Protein AF-A0A8J3BJ79-F1 (afdb_monomer_lite)

pLDDT: mean 79.89, std 18.83, range [49.88, 97.81]

Radius of gyration: 24.65 Å; chains: 1; bounding box: 61×39×56 Å

Secondary structure (DSSP, 8-state):
--HHHHHHHHHHHHHHT---HHHHHHHHHHHHHH-----PEEEEEEEEEESS-HHHHHHHHHHHHHTT---EEEEEEEEEEEEEETTEEEEEEEEEEEEEE----

Structure (mmCIF, N/CA/C/O backbone):
data_AF-A0A8J3BJ79-F1
#
_entry.id   AF-A0A8J3BJ79-F1
#
loop_
_atom_site.group_PDB
_atom_site.id
_atom_site.type_symbol
_atom_site.label_atom_id
_atom_site.label_alt_id
_atom_site.label_comp_id
_atom_site.label_asym_id
_atom_site.label_entity_id
_atom_site.label_seq_id
_atom_site.pdbx_PDB_ins_code
_atom_site.Cartn_x
_atom_site.Cartn_y
_atom_site.Cartn_z
_atom_site.occupancy
_atom_site.B_iso_or_equiv
_atom_site.auth_seq_id
_atom_site.auth_comp_id
_atom_site.auth_asym_id
_atom_site.auth_atom_id
_atom_site.pdbx_PDB_model_num
ATOM 1 N N . MET A 1 1 ? 20.290 27.348 -21.904 1.00 49.88 1 MET A N 1
ATOM 2 C CA . MET A 1 1 ? 21.133 26.685 -22.923 1.00 49.88 1 MET A CA 1
ATOM 3 C C . MET A 1 1 ? 22.240 26.004 -22.148 1.00 49.88 1 MET A C 1
ATOM 5 O O . MET A 1 1 ? 23.224 26.638 -21.794 1.00 49.88 1 MET A O 1
ATOM 9 N N . ASP A 1 2 ? 21.940 24.789 -21.698 1.00 57.22 2 ASP A N 1
ATOM 10 C CA . ASP A 1 2 ? 22.646 24.127 -20.605 1.00 57.22 2 ASP A CA 1
ATOM 11 C C . ASP A 1 2 ? 24.099 23.817 -20.949 1.00 57.22 2 ASP A C 1
ATOM 13 O O . ASP A 1 2 ? 24.421 23.477 -22.086 1.00 57.22 2 ASP A O 1
ATOM 17 N N . VAL A 1 3 ? 24.966 23.874 -19.936 1.00 59.47 3 VAL A N 1
ATOM 18 C CA . VAL A 1 3 ? 26.382 23.458 -19.991 1.00 59.47 3 VAL A CA 1
ATOM 19 C C . VAL A 1 3 ? 26.533 22.071 -20.641 1.00 59.47 3 VAL A C 1
ATOM 21 O O . VAL A 1 3 ? 27.514 21.806 -21.333 1.00 59.47 3 VAL A O 1
ATOM 24 N N . LEU A 1 4 ? 25.506 21.226 -20.506 1.00 53.31 4 LEU A N 1
ATOM 25 C CA . LEU A 1 4 ? 25.376 19.931 -21.166 1.00 53.31 4 LEU A CA 1
ATOM 26 C C . LEU A 1 4 ? 25.371 20.034 -22.702 1.00 53.31 4 LEU A C 1
ATOM 28 O O . LEU A 1 4 ? 26.092 19.291 -23.354 1.00 53.31 4 LEU A O 1
ATOM 32 N N . ASN A 1 5 ? 24.639 20.984 -23.290 1.00 54.62 5 ASN A N 1
ATOM 33 C CA . ASN A 1 5 ? 24.591 21.182 -24.744 1.00 54.62 5 ASN A CA 1
ATOM 34 C C . ASN A 1 5 ? 25.911 21.731 -25.302 1.00 54.62 5 ASN A C 1
ATOM 36 O O . ASN A 1 5 ? 26.284 21.400 -26.425 1.00 54.62 5 ASN A O 1
ATOM 40 N N . TYR A 1 6 ? 26.645 22.528 -24.518 1.00 62.72 6 TYR A N 1
ATOM 41 C CA . TYR A 1 6 ? 27.959 23.045 -24.914 1.00 62.72 6 TYR A CA 1
ATOM 42 C C . TYR A 1 6 ? 29.037 21.948 -24.876 1.00 62.72 6 TYR A C 1
ATOM 44 O O . TYR A 1 6 ? 29.834 21.824 -25.805 1.00 62.72 6 TYR A O 1
ATOM 52 N N . LEU A 1 7 ? 29.011 21.094 -23.846 1.00 57.47 7 LEU A N 1
ATOM 53 C CA . LEU A 1 7 ? 29.858 19.899 -23.754 1.00 57.47 7 LEU A CA 1
ATOM 54 C C . LEU A 1 7 ? 29.536 18.883 -24.855 1.00 57.47 7 LEU A C 1
ATOM 56 O O . LEU A 1 7 ? 30.456 18.358 -25.477 1.00 57.47 7 LEU A O 1
ATOM 60 N N . LEU A 1 8 ? 28.252 18.648 -25.143 1.00 55.59 8 LEU A N 1
ATOM 61 C CA . LEU A 1 8 ? 27.810 17.783 -26.241 1.00 55.59 8 LEU A CA 1
ATOM 62 C C . LEU A 1 8 ? 28.253 18.324 -27.609 1.00 55.59 8 LEU A C 1
ATOM 64 O O . LEU A 1 8 ? 28.685 17.545 -28.456 1.00 55.59 8 LEU A O 1
ATOM 68 N N . GLY A 1 9 ? 28.216 19.645 -27.813 1.00 59.59 9 GLY A N 1
ATOM 69 C CA . GLY A 1 9 ? 28.708 20.289 -29.034 1.00 59.59 9 GLY A CA 1
ATOM 70 C C . GLY A 1 9 ? 30.225 20.176 -29.218 1.00 59.59 9 GLY A C 1
ATOM 71 O O . GLY A 1 9 ? 30.686 19.884 -30.319 1.00 59.59 9 GLY A O 1
ATOM 72 N N . TYR A 1 10 ? 31.001 20.344 -28.141 1.00 62.03 10 TYR A N 1
ATOM 73 C CA . TYR A 1 10 ? 32.465 20.217 -28.167 1.00 62.03 10 TYR A CA 1
ATOM 74 C C . TYR A 1 10 ? 32.927 18.756 -28.317 1.00 62.03 10 TYR A C 1
ATOM 76 O O . TYR A 1 10 ? 33.891 18.467 -29.019 1.00 62.03 10 TYR A O 1
ATOM 84 N N . LEU A 1 11 ? 32.207 17.804 -27.716 1.00 57.09 11 LEU A N 1
ATOM 85 C CA . LEU A 1 11 ? 32.415 16.373 -27.958 1.00 57.09 11 LEU A CA 1
ATOM 86 C C . LEU A 1 11 ? 32.063 15.997 -29.403 1.00 57.09 11 LEU A C 1
ATOM 88 O O . LEU A 1 11 ? 32.799 15.236 -30.024 1.00 57.09 11 LEU A O 1
ATOM 92 N N . GLY A 1 12 ? 30.988 16.565 -29.959 1.00 56.03 12 GLY A N 1
ATOM 93 C CA . GLY A 1 12 ? 30.564 16.336 -31.341 1.00 56.03 12 GLY A CA 1
ATOM 94 C C . GLY A 1 12 ? 31.592 16.786 -32.384 1.00 56.03 12 GLY A C 1
ATOM 95 O O . GLY A 1 12 ? 31.819 16.077 -33.363 1.00 56.03 12 GLY A O 1
ATOM 96 N N . SER A 1 13 ? 32.267 17.917 -32.160 1.00 56.53 13 SER A N 1
ATOM 97 C CA . SER A 1 13 ? 33.326 18.407 -33.052 1.00 56.53 13 SER A CA 1
ATOM 98 C C . SER A 1 13 ? 34.633 17.613 -32.935 1.00 56.53 13 SER A C 1
ATOM 100 O O . SER A 1 13 ? 35.304 17.413 -33.945 1.00 56.53 13 SER A O 1
ATOM 102 N N . VAL A 1 14 ? 34.969 17.090 -31.750 1.00 55.53 14 VAL A N 1
ATOM 103 C CA . VAL A 1 14 ? 36.126 16.190 -31.552 1.00 55.53 14 VAL A CA 1
ATOM 104 C C . VAL A 1 14 ? 35.871 14.805 -32.164 1.00 55.53 14 VAL A C 1
ATOM 106 O O . VAL A 1 14 ? 36.768 14.214 -32.761 1.00 55.53 14 VAL A O 1
ATOM 109 N N . ILE A 1 15 ? 34.634 14.314 -32.088 1.00 53.28 15 ILE A N 1
ATOM 110 C CA . ILE A 1 15 ? 34.182 13.062 -32.708 1.00 53.28 15 ILE A CA 1
ATOM 111 C C . ILE A 1 15 ? 34.228 13.131 -34.244 1.00 53.28 15 ILE A C 1
ATOM 113 O O . ILE A 1 15 ? 34.615 12.160 -34.891 1.00 53.28 15 ILE A O 1
ATOM 117 N N . TYR A 1 16 ? 33.883 14.279 -34.837 1.00 51.50 16 TYR A N 1
ATOM 118 C CA . TYR A 1 16 ? 33.852 14.463 -36.294 1.00 51.50 16 TYR A CA 1
ATOM 119 C C . TYR A 1 16 ? 35.241 14.366 -36.959 1.00 51.50 16 TYR A C 1
ATOM 121 O O . TYR A 1 16 ? 35.341 14.02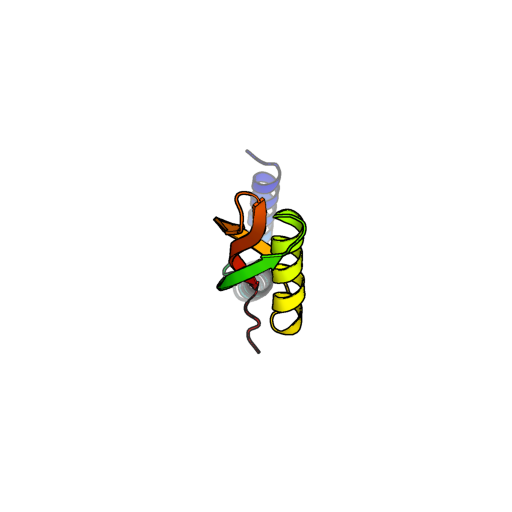6 -38.136 1.00 51.50 16 TYR A O 1
ATOM 129 N N . ILE A 1 17 ? 36.322 14.624 -36.212 1.00 52.31 17 ILE A N 1
ATOM 130 C CA . ILE A 1 17 ? 37.709 14.575 -36.716 1.00 52.31 17 ILE A CA 1
ATOM 131 C C . ILE A 1 17 ? 38.237 13.131 -36.803 1.00 52.31 17 ILE A C 1
ATOM 133 O O . ILE A 1 17 ? 39.173 12.852 -37.552 1.00 52.31 17 ILE A O 1
ATOM 137 N N . ILE A 1 18 ? 37.615 12.178 -36.105 1.00 51.44 18 ILE A N 1
ATOM 138 C CA . ILE A 1 18 ? 37.994 10.766 -36.167 1.00 51.44 18 ILE A CA 1
ATOM 139 C C . ILE A 1 18 ? 37.112 10.091 -37.218 1.00 51.44 18 ILE A C 1
ATOM 141 O O . ILE A 1 18 ? 36.108 9.452 -36.914 1.00 51.44 18 ILE A O 1
ATOM 145 N N . SER A 1 19 ? 37.494 10.241 -38.485 1.00 52.25 19 SER A N 1
ATOM 146 C CA . SER A 1 19 ? 36.913 9.534 -39.629 1.00 52.25 19 SER A CA 1
ATOM 147 C C . SER A 1 19 ? 37.196 8.026 -39.560 1.00 52.25 19 SER A C 1
ATOM 149 O O . SER A 1 19 ? 37.967 7.480 -40.341 1.00 52.25 19 SER A O 1
ATOM 151 N N . ASN A 1 20 ? 36.571 7.345 -38.604 1.00 53.88 20 ASN A N 1
ATOM 152 C CA . ASN A 1 20 ? 36.435 5.899 -38.548 1.00 53.88 20 ASN A CA 1
ATOM 153 C C . ASN A 1 20 ? 34.984 5.605 -38.179 1.00 53.88 20 ASN A C 1
ATOM 155 O O . ASN A 1 20 ? 34.626 5.482 -37.007 1.00 53.88 20 ASN A O 1
ATOM 159 N N . SER A 1 21 ? 34.157 5.480 -39.215 1.00 58.34 21 SER A N 1
ATOM 160 C CA . SER A 1 21 ? 32.724 5.158 -39.165 1.00 58.34 21 SER A CA 1
ATOM 161 C C . SER A 1 21 ? 32.378 3.922 -38.317 1.00 58.34 21 SER A C 1
ATOM 163 O O . SER A 1 21 ? 31.221 3.733 -37.960 1.00 58.34 21 SER A O 1
ATOM 165 N N . CYS A 1 22 ? 33.370 3.110 -37.941 1.00 50.72 22 CYS A N 1
ATOM 166 C CA . CYS A 1 22 ? 33.211 1.917 -37.116 1.00 50.72 22 CYS A CA 1
ATOM 167 C C . CYS A 1 22 ? 33.302 2.191 -35.597 1.00 50.72 22 CYS A C 1
ATOM 169 O O . CYS A 1 22 ? 32.445 1.741 -34.838 1.00 50.72 22 CYS A O 1
ATOM 171 N N . LEU A 1 23 ? 34.279 2.980 -35.129 1.00 55.28 23 LEU A N 1
ATOM 172 C CA . LEU A 1 23 ? 34.498 3.227 -33.689 1.00 55.28 23 LEU A CA 1
ATOM 173 C C . LEU A 1 23 ? 33.431 4.142 -33.078 1.00 55.28 23 LEU A C 1
ATOM 175 O O . LEU A 1 23 ? 33.046 3.960 -31.922 1.00 55.28 23 LEU A O 1
ATOM 179 N N . GLN A 1 24 ? 32.907 5.073 -33.878 1.00 57.53 24 GLN A N 1
ATOM 180 C CA . GLN A 1 24 ? 31.800 5.929 -33.466 1.00 57.53 24 GLN A CA 1
ATOM 181 C C . GLN A 1 24 ? 30.519 5.119 -33.224 1.00 57.53 24 GLN A C 1
ATOM 183 O O . GLN A 1 24 ? 29.840 5.362 -32.230 1.00 57.53 24 GLN A O 1
ATOM 188 N N . SER A 1 25 ? 30.234 4.120 -34.072 1.00 58.91 25 SER A N 1
ATOM 189 C CA . SER A 1 25 ? 29.062 3.246 -33.914 1.00 58.91 25 SER A CA 1
ATOM 190 C C . SER A 1 25 ? 29.128 2.405 -32.633 1.00 58.91 25 SER A C 1
ATOM 192 O O . SER A 1 25 ? 28.156 2.331 -31.886 1.00 58.91 25 SER A O 1
ATOM 194 N N . TYR A 1 26 ? 30.311 1.877 -32.301 1.00 60.91 26 TYR A N 1
ATOM 195 C CA . TYR A 1 26 ? 30.529 1.104 -31.078 1.00 60.91 26 TYR A CA 1
ATOM 196 C C . TYR A 1 26 ? 30.342 1.944 -29.811 1.00 60.91 26 TYR A C 1
ATOM 198 O O . TYR A 1 26 ? 29.735 1.488 -28.844 1.00 60.91 26 TYR A O 1
ATOM 206 N N . LEU A 1 27 ? 30.844 3.181 -29.804 1.00 61.97 27 LEU A N 1
ATOM 207 C CA . LEU A 1 27 ? 30.674 4.090 -28.670 1.00 61.97 27 LEU A CA 1
ATOM 208 C C . LEU A 1 27 ? 29.216 4.525 -28.505 1.00 61.97 27 LEU A C 1
ATOM 210 O O . LEU A 1 27 ? 28.729 4.569 -27.374 1.00 61.97 27 LEU A O 1
ATOM 214 N N . THR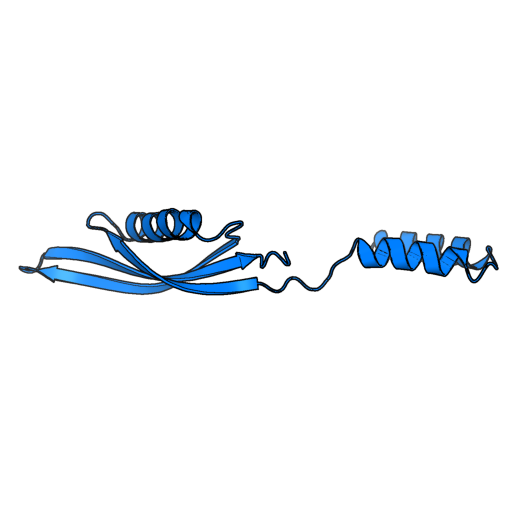 A 1 28 ? 28.500 4.789 -29.604 1.00 59.62 28 THR A N 1
ATOM 215 C CA . THR A 1 28 ? 27.063 5.081 -29.542 1.00 59.62 28 THR A CA 1
ATOM 216 C C . THR A 1 28 ? 26.258 3.871 -29.087 1.00 59.62 28 THR A C 1
ATOM 218 O O . THR A 1 28 ? 25.379 4.039 -28.254 1.00 59.62 28 THR A O 1
ATOM 221 N N . ASP A 1 29 ? 26.593 2.655 -29.517 1.00 61.12 29 ASP A N 1
ATOM 222 C CA . ASP A 1 29 ? 25.907 1.435 -29.077 1.00 61.12 29 ASP A CA 1
ATOM 223 C C . ASP A 1 29 ? 26.138 1.143 -27.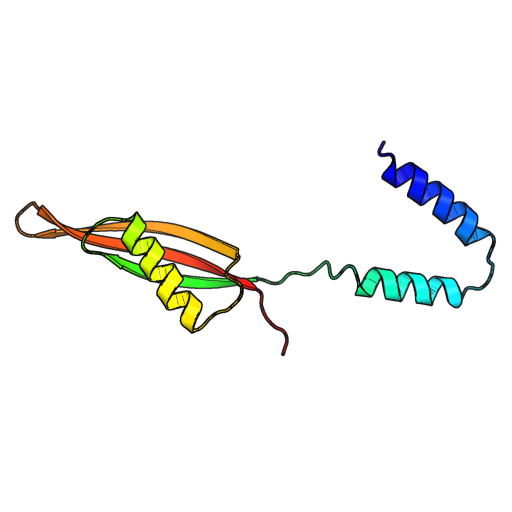588 1.00 61.12 29 ASP A C 1
ATOM 225 O O . ASP A 1 29 ? 25.212 0.741 -26.882 1.00 61.12 29 ASP A O 1
ATOM 229 N N . ILE A 1 30 ? 27.348 1.390 -27.074 1.00 63.06 30 ILE A N 1
ATOM 230 C CA . ILE A 1 30 ? 27.663 1.270 -25.640 1.00 63.06 30 ILE A CA 1
ATOM 231 C C . ILE A 1 30 ? 26.908 2.331 -24.827 1.00 63.06 30 ILE A C 1
ATOM 233 O O . ILE A 1 30 ? 26.366 2.022 -23.763 1.00 63.06 30 ILE A O 1
ATOM 237 N N . LEU A 1 31 ? 26.842 3.572 -25.319 1.00 63.66 31 LEU A N 1
ATOM 238 C CA . LEU A 1 31 ? 26.102 4.660 -24.675 1.00 63.66 31 LEU A CA 1
ATOM 239 C C . LEU A 1 31 ? 24.586 4.417 -24.705 1.00 63.66 31 LEU A C 1
ATOM 241 O O . LEU A 1 31 ? 23.929 4.607 -23.686 1.00 63.66 31 LEU A O 1
ATOM 245 N N . ILE A 1 32 ? 24.038 3.922 -25.816 1.00 57.75 32 ILE A N 1
ATOM 246 C CA . ILE A 1 32 ? 22.611 3.609 -25.972 1.00 57.75 32 ILE A CA 1
ATOM 247 C C . ILE A 1 32 ? 22.221 2.379 -25.139 1.00 57.75 32 ILE A C 1
ATOM 249 O O . ILE A 1 32 ? 21.209 2.427 -24.448 1.00 57.75 32 ILE A O 1
ATOM 253 N N . LYS A 1 33 ? 23.042 1.316 -25.080 1.00 57.84 33 LYS A N 1
ATOM 254 C CA . LYS A 1 33 ? 22.810 0.185 -24.151 1.00 57.84 33 LYS A CA 1
ATOM 255 C C . LYS A 1 33 ? 22.784 0.616 -22.685 1.00 57.84 33 LYS A C 1
ATOM 257 O O . LYS A 1 33 ? 22.095 -0.004 -21.879 1.00 57.84 33 LYS A O 1
ATOM 262 N N . LYS A 1 34 ? 23.543 1.655 -22.328 1.00 56.75 34 LYS A N 1
ATOM 263 C CA . LYS A 1 34 ? 23.595 2.198 -20.964 1.00 56.75 34 LYS A CA 1
ATOM 264 C C . LYS A 1 34 ? 22.409 3.116 -20.648 1.00 56.75 34 LYS A C 1
ATOM 266 O O . LYS A 1 34 ? 22.077 3.296 -19.480 1.00 56.75 34 LYS A O 1
ATOM 271 N N . ILE A 1 35 ? 21.752 3.653 -21.672 1.00 50.41 35 ILE A N 1
ATOM 272 C CA . ILE A 1 35 ? 20.564 4.499 -21.574 1.00 50.41 35 ILE A CA 1
ATOM 273 C C . ILE A 1 35 ? 19.351 3.659 -21.999 1.00 50.41 35 ILE A C 1
ATOM 275 O O . ILE A 1 35 ? 18.780 3.836 -23.069 1.00 50.41 35 ILE A O 1
ATOM 279 N N . ASN A 1 36 ? 18.957 2.694 -21.168 1.00 56.59 36 ASN A N 1
ATOM 280 C CA . ASN A 1 36 ? 17.716 1.959 -21.400 1.00 56.59 36 ASN A CA 1
ATOM 281 C C . ASN A 1 36 ? 16.523 2.881 -21.064 1.00 56.59 36 ASN A C 1
ATOM 283 O O . ASN A 1 36 ? 16.154 3.022 -19.901 1.00 56.59 36 ASN A O 1
ATOM 287 N N . ILE A 1 37 ? 15.972 3.571 -22.071 1.00 56.28 37 ILE A N 1
ATOM 288 C CA . ILE A 1 37 ? 14.907 4.592 -21.912 1.00 56.28 37 ILE A CA 1
ATOM 289 C C . ILE A 1 37 ? 13.498 3.973 -21.846 1.00 56.28 37 ILE A C 1
ATOM 291 O O . ILE A 1 37 ? 12.512 4.691 -21.706 1.00 56.28 37 ILE A O 1
ATOM 295 N N . MET A 1 38 ? 13.360 2.647 -21.921 1.00 57.84 38 MET A N 1
ATOM 296 C CA . MET A 1 38 ? 12.068 1.982 -21.726 1.00 57.84 38 MET A CA 1
ATOM 297 C C . MET A 1 38 ? 12.010 1.291 -20.368 1.00 57.84 38 MET A C 1
ATOM 299 O O . MET A 1 38 ? 12.380 0.128 -20.227 1.00 57.84 38 MET A O 1
ATOM 303 N N . SER A 1 39 ? 11.494 2.013 -19.371 1.00 70.25 39 SER A N 1
ATOM 304 C CA . SER A 1 39 ? 11.039 1.413 -18.117 1.00 70.25 39 SER A CA 1
ATOM 305 C C . SER A 1 39 ? 9.565 1.042 -18.257 1.00 70.25 39 SER A C 1
ATOM 307 O O . SER A 1 39 ? 8.687 1.905 -18.213 1.00 70.25 39 SER A O 1
ATOM 309 N N . VAL A 1 40 ? 9.292 -0.242 -18.487 1.00 79.12 40 VAL A N 1
ATOM 310 C CA . VAL A 1 40 ? 7.930 -0.780 -18.426 1.00 79.12 40 VAL A CA 1
ATOM 311 C C . VAL A 1 40 ? 7.671 -1.207 -16.986 1.00 79.12 40 VAL A C 1
ATOM 313 O O . VAL A 1 40 ? 8.340 -2.093 -16.456 1.00 79.12 40 VAL A O 1
ATOM 316 N N . LEU A 1 41 ? 6.694 -0.562 -16.353 1.00 88.31 41 LEU A N 1
ATOM 317 C CA . LEU A 1 41 ? 6.276 -0.865 -14.989 1.00 88.31 41 LEU A CA 1
ATOM 318 C C . LEU A 1 41 ? 5.015 -1.719 -15.012 1.00 88.31 41 LEU A C 1
ATOM 320 O O . LEU A 1 41 ? 4.120 -1.512 -15.834 1.00 88.31 41 LEU A O 1
ATOM 324 N N . LYS A 1 42 ? 4.926 -2.661 -14.076 1.00 90.88 42 LYS A N 1
ATOM 325 C CA . LYS A 1 42 ? 3.705 -3.426 -13.848 1.00 90.88 42 LYS A CA 1
ATOM 326 C C . LYS A 1 42 ? 2.925 -2.776 -12.719 1.00 90.88 42 LYS A C 1
ATOM 328 O O . LYS A 1 42 ? 3.495 -2.382 -11.704 1.00 90.88 42 LYS A O 1
ATOM 333 N N . VAL A 1 43 ? 1.615 -2.681 -12.912 1.00 94.06 43 VAL A N 1
ATOM 334 C CA . VAL A 1 43 ? 0.681 -2.184 -11.904 1.00 94.06 43 VAL A CA 1
ATOM 335 C C . VAL A 1 43 ? -0.266 -3.314 -11.533 1.00 94.06 43 VAL A C 1
ATOM 337 O O . VAL A 1 43 ? -0.864 -3.928 -12.416 1.00 94.06 43 VAL A O 1
ATOM 340 N N . ILE A 1 44 ? -0.401 -3.581 -10.237 1.00 95.31 44 ILE A N 1
ATOM 341 C CA . ILE A 1 44 ? -1.370 -4.539 -9.692 1.00 95.31 44 ILE A CA 1
ATOM 342 C C . ILE A 1 44 ? -2.304 -3.834 -8.716 1.00 95.31 44 ILE A C 1
ATOM 344 O O . ILE A 1 44 ? -1.881 -2.934 -7.992 1.00 95.31 44 ILE A O 1
ATOM 348 N N . GLU A 1 45 ? -3.575 -4.226 -8.708 1.00 96.38 45 GLU A N 1
ATOM 349 C CA . GLU A 1 45 ? -4.580 -3.694 -7.784 1.00 96.38 45 GLU A CA 1
ATOM 350 C C . GLU A 1 45 ? -4.694 -4.623 -6.571 1.00 96.38 45 GLU A C 1
ATOM 352 O O . GLU A 1 45 ? -4.865 -5.832 -6.723 1.00 96.38 45 GLU A O 1
ATOM 357 N N . ILE A 1 46 ? -4.547 -4.062 -5.370 1.00 95.81 46 ILE A N 1
ATOM 358 C CA . ILE A 1 46 ? -4.547 -4.794 -4.102 1.00 95.81 46 ILE A CA 1
ATOM 359 C C . ILE A 1 46 ? -5.477 -4.089 -3.120 1.00 95.81 46 ILE A C 1
ATOM 361 O O . ILE A 1 46 ? -5.427 -2.865 -2.966 1.00 95.81 46 ILE A O 1
ATOM 365 N N . LEU A 1 47 ? -6.302 -4.877 -2.430 1.00 96.31 47 LEU A N 1
ATOM 366 C CA . LEU A 1 47 ? -7.120 -4.409 -1.320 1.00 96.31 47 LEU A CA 1
ATOM 367 C C . LEU A 1 47 ? -6.459 -4.788 0.006 1.00 96.31 47 LEU A C 1
ATOM 369 O O . LEU A 1 47 ? -6.207 -5.963 0.262 1.00 96.31 47 LEU A O 1
ATOM 373 N N . GLY A 1 48 ? -6.217 -3.790 0.849 1.00 95.94 48 GLY A N 1
ATOM 374 C CA . GLY A 1 48 ? -5.735 -3.966 2.215 1.00 95.94 48 GLY A CA 1
ATOM 375 C C . GLY A 1 48 ? -6.788 -3.611 3.244 1.00 95.94 48 GLY A C 1
ATOM 376 O O . GLY A 1 48 ? -7.749 -2.894 2.953 1.00 95.94 48 GLY A O 1
ATOM 377 N N . ASN A 1 49 ? -6.593 -4.096 4.465 1.00 96.69 49 ASN A N 1
ATOM 378 C CA . ASN A 1 49 ? -7.404 -3.706 5.604 1.00 96.69 49 ASN A CA 1
ATOM 379 C C . ASN A 1 49 ? -6.568 -3.566 6.884 1.00 96.69 49 ASN A C 1
ATOM 381 O O . ASN A 1 49 ? -5.442 -4.057 6.966 1.00 96.69 49 ASN A O 1
ATOM 385 N N . SER A 1 50 ? -7.129 -2.853 7.855 1.00 97.19 50 SER A N 1
ATOM 386 C CA . SER A 1 50 ? -6.611 -2.735 9.218 1.00 97.19 50 SER A CA 1
ATOM 387 C C . SER A 1 50 ? -7.752 -2.415 10.186 1.00 97.19 50 SER A C 1
ATOM 389 O O . SER A 1 50 ? -8.788 -1.876 9.787 1.00 97.19 50 SER A O 1
ATOM 391 N N . THR A 1 51 ? -7.583 -2.760 11.460 1.00 96.31 51 THR A N 1
ATOM 392 C CA . THR A 1 51 ? -8.470 -2.341 12.557 1.00 96.31 51 THR A CA 1
ATOM 393 C C . THR A 1 51 ? -8.067 -1.001 13.165 1.00 96.31 51 THR A C 1
ATOM 395 O O . THR A 1 51 ? -8.892 -0.379 13.829 1.00 96.31 51 THR A O 1
ATOM 398 N N . GLU A 1 52 ? -6.843 -0.539 12.908 1.00 95.50 52 GLU A N 1
ATOM 399 C CA . GLU A 1 52 ? -6.243 0.605 13.597 1.00 95.50 52 GLU A CA 1
ATOM 400 C C . GLU A 1 52 ? -6.433 1.909 12.816 1.00 95.50 52 GLU A C 1
ATOM 402 O O . GLU A 1 52 ? -7.058 2.850 13.308 1.00 95.50 52 GLU A O 1
ATOM 407 N N . SER A 1 53 ? -5.922 1.969 11.581 1.00 97.44 53 SER A N 1
ATOM 408 C CA . SER A 1 53 ? -5.994 3.170 10.744 1.00 97.44 53 SER A CA 1
ATOM 409 C C . SER A 1 53 ? -5.845 2.870 9.248 1.00 97.44 53 SER A C 1
ATOM 411 O O . SER A 1 53 ? -5.594 1.737 8.828 1.00 97.44 53 SER A O 1
ATOM 413 N N . PHE A 1 54 ? -5.998 3.901 8.415 1.00 97.19 54 PHE A N 1
ATOM 414 C CA . PHE A 1 54 ? -5.748 3.789 6.978 1.00 97.19 54 PHE A CA 1
ATOM 415 C C . PHE A 1 54 ? -4.258 3.649 6.649 1.00 97.19 54 PHE A C 1
ATOM 417 O O . PHE A 1 54 ? -3.913 2.915 5.727 1.00 97.19 54 PHE A O 1
ATOM 424 N N . GLU A 1 55 ? -3.380 4.314 7.401 1.00 96.19 55 GLU A N 1
ATOM 425 C CA . GLU A 1 55 ? -1.926 4.215 7.249 1.00 96.19 55 GLU A CA 1
ATOM 426 C C . GLU A 1 55 ? -1.453 2.785 7.501 1.00 96.19 55 GLU A C 1
ATOM 428 O O . GLU A 1 55 ? -0.703 2.238 6.692 1.00 96.19 55 GLU A O 1
ATOM 433 N N . ASP A 1 56 ? -1.956 2.151 8.565 1.00 97.25 56 ASP A N 1
ATOM 434 C CA . ASP A 1 56 ? -1.652 0.751 8.856 1.00 97.25 56 ASP A CA 1
ATOM 435 C C . ASP A 1 56 ? -2.182 -0.177 7.750 1.00 97.25 56 ASP A C 1
ATOM 437 O O . ASP A 1 56 ? -1.472 -1.065 7.282 1.00 97.25 56 ASP A O 1
ATOM 441 N N . ALA A 1 57 ? -3.385 0.085 7.220 1.00 97.12 57 ALA A N 1
ATOM 442 C CA . ALA A 1 57 ? -3.923 -0.683 6.096 1.00 97.12 57 ALA A CA 1
ATOM 443 C C . ALA A 1 57 ? -3.050 -0.576 4.828 1.00 97.12 57 ALA A C 1
ATOM 445 O O . ALA A 1 57 ? -2.856 -1.574 4.133 1.00 97.12 57 ALA A O 1
ATOM 446 N N . ILE A 1 58 ? -2.505 0.609 4.524 1.00 96.81 58 ILE A N 1
ATOM 447 C CA . ILE A 1 58 ? -1.579 0.816 3.397 1.00 96.81 58 ILE A CA 1
ATOM 448 C C . ILE A 1 58 ? -0.257 0.086 3.650 1.00 96.81 58 ILE A C 1
ATOM 450 O O . ILE A 1 58 ? 0.259 -0.582 2.751 1.00 96.81 58 ILE A O 1
ATOM 454 N N . GLN A 1 59 ? 0.275 0.167 4.871 1.00 96.56 59 GLN A N 1
ATOM 455 C CA . GLN A 1 59 ? 1.497 -0.538 5.245 1.00 96.56 59 GLN A CA 1
ATOM 456 C C . GLN A 1 59 ? 1.324 -2.057 5.113 1.00 96.56 59 GLN A C 1
ATOM 458 O O . GLN A 1 59 ? 2.203 -2.725 4.570 1.00 96.56 59 GLN A O 1
ATOM 463 N N . ASN A 1 60 ? 0.165 -2.593 5.507 1.00 96.88 60 ASN A N 1
ATOM 464 C CA . ASN A 1 60 ? -0.176 -4.005 5.336 1.00 96.88 60 ASN A CA 1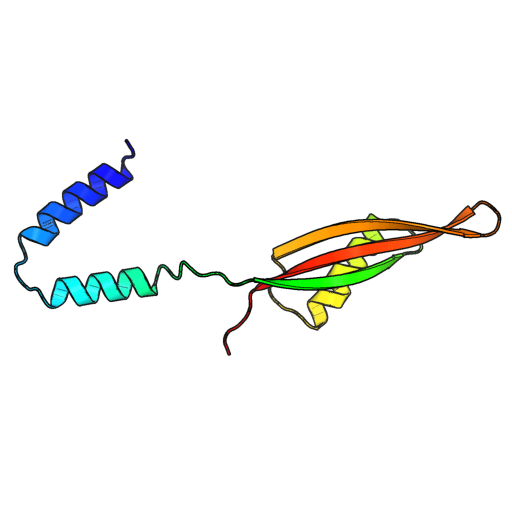
ATOM 465 C C . ASN A 1 60 ? -0.187 -4.416 3.859 1.00 96.88 60 ASN A C 1
ATOM 467 O O . ASN A 1 60 ? 0.363 -5.465 3.522 1.00 96.88 60 ASN A O 1
ATOM 471 N N . VAL A 1 61 ? -0.726 -3.580 2.960 1.00 96.56 61 VAL A N 1
ATOM 472 C CA . VAL A 1 61 ? -0.639 -3.840 1.512 1.00 96.56 61 VAL A CA 1
ATOM 473 C C . VAL A 1 61 ? 0.808 -3.926 1.049 1.00 96.56 61 VAL A C 1
ATOM 475 O O . VAL A 1 61 ? 1.156 -4.857 0.329 1.00 96.56 61 VAL A O 1
ATOM 478 N N . ILE A 1 62 ? 1.650 -2.964 1.434 1.00 95.75 62 ILE A N 1
ATOM 479 C CA . ILE A 1 62 ? 3.056 -2.926 1.011 1.00 95.75 62 ILE A CA 1
ATOM 480 C C . ILE A 1 62 ? 3.793 -4.164 1.522 1.00 95.75 62 ILE A C 1
ATOM 482 O O . ILE A 1 62 ? 4.495 -4.822 0.754 1.00 95.75 62 ILE A O 1
ATOM 486 N N . ASN A 1 63 ? 3.594 -4.501 2.797 1.00 95.88 63 ASN A N 1
ATOM 487 C CA . ASN A 1 63 ? 4.204 -5.655 3.441 1.00 95.88 63 ASN A CA 1
ATOM 488 C C . ASN A 1 63 ? 3.807 -6.957 2.732 1.00 95.88 63 ASN A C 1
ATOM 490 O O . ASN A 1 63 ? 4.683 -7.749 2.391 1.00 95.88 63 ASN A O 1
ATOM 494 N N . GLU A 1 64 ? 2.522 -7.171 2.440 1.00 95.62 64 GLU A N 1
ATOM 495 C CA . GLU A 1 64 ? 2.080 -8.364 1.707 1.00 95.62 64 GLU A CA 1
ATOM 496 C C . GLU A 1 64 ? 2.551 -8.374 0.248 1.00 95.62 64 GLU A C 1
ATOM 498 O O . GLU A 1 64 ? 3.054 -9.392 -0.232 1.00 95.62 64 GLU A O 1
ATOM 503 N N . ALA A 1 65 ? 2.468 -7.242 -0.456 1.00 95.00 65 ALA A N 1
ATOM 504 C CA . ALA A 1 65 ? 2.936 -7.134 -1.835 1.00 95.00 65 ALA A CA 1
ATOM 505 C C . ALA A 1 65 ? 4.433 -7.468 -1.935 1.00 95.00 65 ALA A C 1
ATOM 507 O O . ALA A 1 65 ? 4.831 -8.269 -2.781 1.00 95.00 65 ALA A O 1
ATOM 508 N N . SER A 1 66 ? 5.252 -6.940 -1.020 1.00 94.50 66 SER A N 1
ATOM 509 C CA . SER A 1 66 ? 6.707 -7.144 -0.999 1.00 94.50 66 SER A CA 1
ATOM 510 C C . SER A 1 66 ? 7.152 -8.603 -0.851 1.00 94.50 66 SER A C 1
ATOM 512 O O . SER A 1 66 ? 8.284 -8.929 -1.196 1.00 94.50 66 SER A O 1
ATOM 514 N N . LYS A 1 67 ? 6.272 -9.507 -0.397 1.00 94.44 67 LYS A N 1
ATOM 515 C CA . LYS A 1 67 ? 6.576 -10.946 -0.333 1.00 94.44 67 LYS A CA 1
ATOM 516 C C . LYS A 1 67 ? 6.609 -11.603 -1.712 1.00 94.44 67 LYS A C 1
ATOM 518 O O . LYS A 1 67 ? 7.248 -12.637 -1.878 1.00 94.44 67 LYS A O 1
ATOM 523 N N . THR A 1 68 ? 5.890 -11.040 -2.683 1.00 91.50 68 THR A N 1
ATOM 524 C CA . THR A 1 68 ? 5.712 -11.626 -4.023 1.00 91.50 68 THR A CA 1
ATOM 525 C C . THR A 1 68 ? 6.336 -10.780 -5.124 1.00 91.50 68 THR A C 1
ATOM 527 O O . THR A 1 68 ? 6.861 -11.328 -6.092 1.00 91.50 68 THR A O 1
ATOM 530 N N . VAL A 1 69 ? 6.311 -9.453 -4.980 1.00 90.69 69 VAL A N 1
ATOM 531 C CA . VAL A 1 69 ? 6.848 -8.511 -5.962 1.00 90.69 69 VAL A CA 1
ATOM 532 C C . VAL A 1 69 ? 8.015 -7.722 -5.377 1.00 90.69 69 VAL A C 1
ATOM 534 O O . VAL A 1 69 ? 7.955 -7.204 -4.266 1.00 90.69 69 VAL A O 1
ATOM 537 N N . ASN A 1 70 ? 9.093 -7.617 -6.153 1.00 89.06 70 ASN A N 1
ATOM 538 C CA . ASN A 1 70 ? 10.305 -6.893 -5.774 1.00 89.06 70 ASN A CA 1
ATOM 539 C C . ASN A 1 70 ? 10.338 -5.508 -6.434 1.00 89.06 70 ASN A C 1
ATOM 541 O O . ASN A 1 70 ? 9.744 -5.310 -7.490 1.00 89.06 70 ASN A O 1
ATOM 545 N N . HIS A 1 71 ? 11.094 -4.574 -5.850 1.00 90.19 71 HIS A N 1
ATOM 546 C CA . HIS A 1 71 ? 11.284 -3.213 -6.379 1.00 90.19 71 HIS A CA 1
ATOM 547 C C . HIS A 1 71 ? 9.978 -2.420 -6.557 1.00 90.19 71 HIS A C 1
ATOM 549 O O . HIS A 1 71 ? 9.750 -1.791 -7.594 1.00 90.19 71 HIS A O 1
ATOM 555 N N . ILE A 1 72 ? 9.127 -2.423 -5.528 1.00 92.69 72 ILE A N 1
ATOM 556 C CA . ILE A 1 72 ? 7.972 -1.522 -5.458 1.00 92.69 72 ILE A CA 1
ATOM 557 C C . ILE A 1 72 ? 8.475 -0.072 -5.503 1.00 92.69 72 ILE A C 1
ATOM 559 O O . ILE A 1 72 ? 9.344 0.314 -4.723 1.00 92.69 72 ILE A O 1
ATOM 563 N N . LYS A 1 73 ? 7.939 0.727 -6.430 1.00 92.50 73 LYS A N 1
ATOM 564 C CA . LYS A 1 73 ? 8.301 2.144 -6.611 1.00 92.50 73 LYS A CA 1
ATOM 565 C C . LYS A 1 73 ? 7.305 3.078 -5.961 1.00 92.50 73 LYS A C 1
ATOM 567 O O . LYS A 1 73 ? 7.688 4.094 -5.391 1.00 92.50 73 LYS A O 1
ATOM 572 N N . SER A 1 74 ? 6.027 2.757 -6.098 1.00 93.38 74 SER A N 1
ATOM 573 C CA . SER A 1 74 ? 4.950 3.605 -5.619 1.00 93.38 74 SER A CA 1
ATOM 574 C C . SER A 1 74 ? 3.693 2.795 -5.356 1.00 93.38 74 SER A C 1
ATOM 576 O O . SER A 1 74 ? 3.452 1.742 -5.954 1.00 93.38 74 SER A O 1
ATOM 578 N N . VAL A 1 75 ? 2.877 3.328 -4.455 1.00 96.06 75 VAL A N 1
ATOM 579 C CA . VAL A 1 75 ? 1.530 2.846 -4.183 1.00 96.06 75 VAL A CA 1
ATOM 580 C C . VAL A 1 75 ? 0.584 4.016 -4.378 1.00 96.06 75 VAL A C 1
ATOM 582 O O . VAL A 1 75 ? 0.757 5.073 -3.778 1.00 96.06 75 VAL A O 1
ATOM 585 N N . TYR A 1 76 ? -0.402 3.828 -5.243 1.00 96.94 76 TYR A N 1
ATOM 586 C CA . TYR A 1 76 ? -1.476 4.780 -5.464 1.00 96.94 76 TYR A CA 1
ATOM 587 C C . TYR A 1 76 ? -2.720 4.305 -4.722 1.00 96.94 76 TYR A C 1
ATOM 589 O O . TYR A 1 76 ? -3.209 3.208 -4.980 1.00 96.94 76 TYR A O 1
ATOM 597 N N . VAL A 1 77 ? -3.242 5.115 -3.807 1.00 96.62 77 VAL A N 1
ATOM 598 C CA . VAL A 1 77 ? -4.503 4.818 -3.122 1.00 96.62 77 VAL A CA 1
ATOM 599 C C . VAL A 1 77 ? -5.647 5.286 -4.013 1.00 96.62 77 VAL A C 1
ATOM 601 O O . VAL A 1 77 ? -5.744 6.468 -4.329 1.00 96.62 77 VAL A O 1
ATOM 604 N N . LYS A 1 78 ? -6.479 4.342 -4.451 1.00 96.56 78 LYS A N 1
ATOM 605 C CA . LYS A 1 78 ? -7.617 4.594 -5.336 1.00 96.56 78 LYS A CA 1
ATOM 606 C C . LYS A 1 78 ? -8.851 4.969 -4.528 1.00 96.56 78 LYS A C 1
ATOM 608 O O . LYS A 1 78 ? -9.417 6.028 -4.753 1.00 96.56 78 LYS A O 1
ATOM 613 N N . ASP A 1 79 ? -9.212 4.115 -3.573 1.00 96.69 79 ASP A N 1
ATOM 614 C CA . ASP A 1 79 ? -10.405 4.276 -2.750 1.00 96.69 79 ASP A CA 1
ATOM 615 C C . ASP A 1 79 ? -10.102 3.913 -1.296 1.00 96.69 79 ASP A C 1
ATOM 617 O O . ASP A 1 79 ? -9.309 3.013 -1.002 1.00 96.69 79 ASP A O 1
ATOM 621 N N . MET A 1 80 ? -10.768 4.606 -0.380 1.00 96.94 80 MET A N 1
ATOM 622 C CA . MET A 1 80 ? -10.697 4.367 1.056 1.00 96.94 80 MET A CA 1
ATOM 623 C C . MET A 1 80 ? -12.111 4.189 1.587 1.00 96.94 80 MET A C 1
ATOM 625 O O . MET A 1 80 ? -12.986 5.015 1.342 1.00 96.94 80 MET A O 1
ATOM 629 N N . GLN A 1 81 ? -12.339 3.111 2.325 1.00 96.38 81 GLN A N 1
ATOM 630 C CA . GLN A 1 81 ? -13.649 2.788 2.873 1.00 96.38 81 GLN A CA 1
ATOM 631 C C . GLN A 1 81 ? -13.519 2.277 4.305 1.00 96.38 81 GLN A C 1
ATOM 633 O O . GLN A 1 81 ? -12.508 1.692 4.689 1.00 96.38 81 GLN A O 1
ATOM 638 N N . VAL A 1 82 ? -14.574 2.456 5.092 1.00 96.81 82 VAL A N 1
ATOM 639 C CA . VAL A 1 82 ? -14.656 1.935 6.458 1.00 96.81 82 VAL A CA 1
ATOM 640 C C . VAL A 1 82 ? -15.862 1.024 6.600 1.0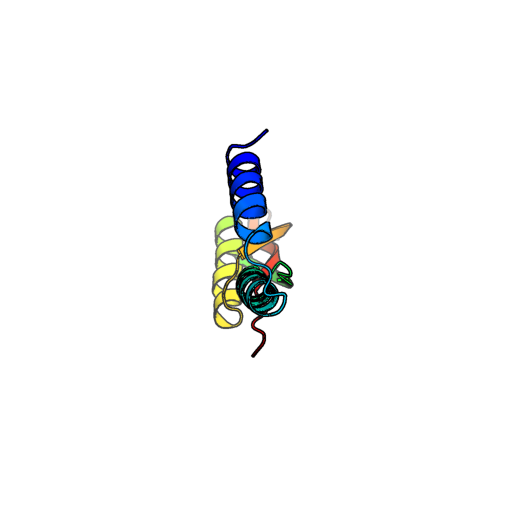0 96.81 82 VAL A C 1
ATOM 642 O O . VAL A 1 82 ? -16.902 1.240 5.983 1.00 96.81 82 VAL A O 1
ATOM 645 N N . THR A 1 83 ? -15.72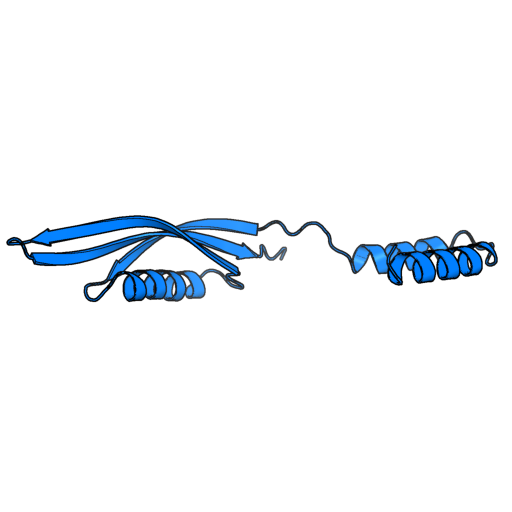6 -0.010 7.420 1.00 96.31 83 THR A N 1
ATOM 646 C CA . THR A 1 83 ? -16.859 -0.820 7.876 1.00 96.31 83 THR A CA 1
ATOM 647 C C . THR A 1 83 ? -17.298 -0.301 9.229 1.00 96.31 83 THR A C 1
ATOM 649 O O . THR A 1 83 ? -16.469 -0.176 10.128 1.00 96.31 83 THR A O 1
ATOM 652 N N . VAL A 1 84 ? -18.588 -0.015 9.379 1.00 96.31 84 VAL A N 1
ATOM 653 C CA . VAL A 1 84 ? -19.172 0.482 10.627 1.00 96.31 84 VAL A CA 1
ATOM 654 C C . VAL A 1 84 ? -20.034 -0.613 11.246 1.00 96.31 84 VAL A C 1
ATOM 656 O O . VAL A 1 84 ? -20.885 -1.189 10.574 1.00 96.31 84 VAL A O 1
ATOM 659 N N . VAL A 1 85 ? -19.817 -0.889 12.530 1.00 96.69 85 VAL A N 1
ATOM 660 C CA . VAL A 1 85 ? -20.602 -1.830 13.337 1.00 96.69 85 VAL A CA 1
ATOM 661 C C . VAL A 1 85 ? -20.992 -1.125 14.630 1.00 96.69 85 VAL A C 1
ATOM 663 O O . VAL A 1 85 ? -20.144 -0.538 15.296 1.00 96.69 85 VAL A O 1
ATOM 666 N N . ASN A 1 86 ? -22.277 -1.158 14.994 1.00 96.25 86 ASN A N 1
ATOM 667 C CA . ASN A 1 86 ? -22.798 -0.498 16.200 1.00 96.25 86 ASN A CA 1
ATOM 668 C C . ASN A 1 86 ? -22.413 0.993 16.292 1.00 96.25 86 ASN A C 1
ATOM 670 O O . ASN A 1 86 ? -22.009 1.473 17.351 1.00 96.25 86 ASN A O 1
ATOM 674 N N . ASN A 1 87 ? -22.500 1.713 15.167 1.00 95.62 87 ASN A N 1
ATOM 675 C CA . ASN A 1 87 ? -22.103 3.123 15.035 1.00 95.62 87 ASN A CA 1
ATOM 676 C C . ASN A 1 87 ? -20.626 3.414 15.370 1.00 95.62 87 ASN A C 1
ATOM 678 O O . ASN A 1 87 ? -20.264 4.562 15.617 1.00 95.62 87 ASN A O 1
ATOM 682 N N . LYS A 1 88 ? -19.761 2.393 15.367 1.00 95.50 88 LYS A N 1
ATOM 683 C CA . LYS A 1 88 ? -18.311 2.520 15.542 1.00 95.50 88 LYS A CA 1
ATOM 684 C C . LYS A 1 88 ? -17.584 1.959 14.330 1.00 95.50 88 LYS A C 1
ATOM 686 O O . LYS A 1 88 ? -18.052 1.013 13.698 1.00 95.50 88 LYS A O 1
ATOM 691 N N . ILE A 1 89 ? -16.431 2.533 14.008 1.00 95.12 89 ILE A N 1
ATOM 692 C CA . ILE A 1 89 ? -15.577 1.999 12.948 1.00 95.12 89 ILE A CA 1
ATOM 693 C C . ILE A 1 89 ? -15.024 0.651 13.419 1.00 95.12 89 ILE A C 1
ATOM 695 O O . ILE A 1 89 ? -14.454 0.551 14.500 1.00 95.12 89 ILE A O 1
ATOM 699 N N . SER A 1 90 ? -15.240 -0.384 12.614 1.00 95.75 90 SER A N 1
ATOM 700 C CA . SER A 1 90 ? -14.768 -1.746 12.863 1.00 95.75 90 SER A CA 1
ATOM 701 C C . SER A 1 90 ? -13.528 -2.090 12.044 1.00 95.75 90 SER A C 1
ATOM 703 O O . SER A 1 90 ? -12.705 -2.868 12.511 1.00 95.75 90 SER A O 1
ATOM 705 N N . GLN A 1 91 ? -13.415 -1.572 10.819 1.00 96.56 91 GLN A N 1
ATOM 706 C CA . GLN A 1 91 ? -12.290 -1.844 9.926 1.00 96.56 91 GLN A CA 1
ATOM 707 C C . GLN A 1 91 ? -12.110 -0.712 8.924 1.00 96.56 91 GLN A C 1
ATOM 709 O O . GLN A 1 91 ? -13.085 -0.224 8.350 1.00 96.56 91 GLN A O 1
ATOM 714 N N . TYR A 1 92 ? -10.857 -0.395 8.643 1.00 97.81 92 TYR A N 1
ATOM 715 C CA . TYR A 1 92 ? -10.409 0.444 7.547 1.00 97.81 92 TYR A CA 1
ATOM 716 C C . TYR A 1 92 ? -10.018 -0.457 6.382 1.00 97.81 92 TYR A C 1
ATOM 718 O O . TYR A 1 92 ? -9.342 -1.466 6.577 1.00 97.81 92 TYR A O 1
ATOM 726 N N . ARG A 1 93 ? -10.453 -0.129 5.167 1.00 97.12 93 ARG A N 1
ATOM 727 C CA . ARG A 1 93 ? -10.044 -0.824 3.944 1.00 97.12 93 ARG A CA 1
ATOM 728 C C . ARG A 1 93 ? -9.577 0.181 2.909 1.00 97.12 93 ARG A C 1
ATOM 730 O O . ARG A 1 93 ? -10.162 1.254 2.765 1.00 97.12 93 ARG A O 1
ATOM 737 N N . VAL A 1 94 ? -8.540 -0.197 2.178 1.00 97.75 94 VAL A N 1
ATOM 738 C CA . VAL A 1 94 ? -7.924 0.630 1.143 1.00 97.75 94 VAL A CA 1
ATOM 739 C C . VAL A 1 94 ? -7.804 -0.180 -0.138 1.00 97.75 94 VAL A C 1
ATOM 741 O O . VAL A 1 94 ? -7.274 -1.289 -0.128 1.00 97.75 94 VAL A O 1
ATOM 744 N N . ALA A 1 95 ? -8.310 0.363 -1.239 1.00 97.69 95 ALA A N 1
ATOM 745 C CA . ALA A 1 95 ? -8.048 -0.149 -2.574 1.00 97.69 95 ALA A CA 1
ATOM 746 C C . ALA A 1 95 ? -6.854 0.613 -3.141 1.00 97.69 95 ALA A C 1
ATOM 748 O O . ALA A 1 95 ? -6.860 1.843 -3.214 1.00 97.69 95 ALA A O 1
ATOM 749 N N . THR A 1 96 ? -5.812 -0.110 -3.528 1.00 97.56 96 THR A N 1
ATOM 750 C CA . THR A 1 96 ? -4.540 0.482 -3.937 1.00 97.56 96 THR A CA 1
ATOM 751 C C . THR A 1 96 ? -4.045 -0.118 -5.241 1.00 97.56 96 THR A C 1
ATOM 753 O O . THR A 1 96 ? -4.378 -1.246 -5.594 1.00 97.56 96 THR A O 1
ATOM 756 N N . LYS A 1 97 ? -3.223 0.641 -5.958 1.00 97.50 97 LYS A N 1
ATOM 757 C CA . LYS A 1 97 ? -2.485 0.200 -7.134 1.00 97.50 97 LYS A CA 1
ATOM 758 C C . LYS A 1 97 ? -0.998 0.268 -6.828 1.00 97.50 97 LYS A C 1
ATOM 760 O O . LYS A 1 97 ? -0.449 1.355 -6.655 1.00 97.50 97 LYS A O 1
ATOM 765 N N . VAL A 1 98 ? -0.358 -0.890 -6.750 1.00 96.44 98 VAL A N 1
ATOM 766 C CA . VAL A 1 98 ? 1.073 -1.019 -6.475 1.00 96.44 98 VAL A CA 1
ATOM 767 C C . VAL A 1 98 ? 1.819 -1.099 -7.797 1.00 96.44 98 VAL A C 1
ATOM 769 O O . VAL A 1 98 ? 1.515 -1.948 -8.635 1.00 96.44 98 VAL A O 1
ATOM 772 N N . THR A 1 99 ? 2.790 -0.207 -7.975 1.00 94.94 99 THR A N 1
ATOM 773 C CA . THR A 1 99 ? 3.628 -0.133 -9.175 1.00 94.94 99 THR A CA 1
ATOM 774 C C . THR A 1 99 ? 5.025 -0.651 -8.861 1.00 94.94 99 THR A C 1
ATOM 776 O O . THR A 1 99 ? 5.651 -0.206 -7.895 1.00 94.94 99 THR A O 1
ATOM 779 N N . PHE A 1 100 ? 5.528 -1.573 -9.677 1.00 93.00 100 PHE A N 1
ATOM 780 C CA . PHE A 1 100 ? 6.843 -2.189 -9.498 1.00 93.00 100 PHE A CA 1
ATOM 781 C C . PHE A 1 100 ? 7.528 -2.478 -10.838 1.00 93.00 100 PHE A C 1
ATOM 783 O O . PHE A 1 100 ? 6.876 -2.585 -11.883 1.00 93.00 100 PHE A O 1
ATOM 790 N N . ASP A 1 101 ? 8.856 -2.586 -10.795 1.00 89.12 101 ASP A N 1
ATOM 791 C CA . ASP A 1 101 ? 9.673 -2.854 -11.980 1.00 89.12 101 ASP A CA 1
ATOM 792 C C . ASP A 1 101 ? 9.422 -4.273 -12.511 1.00 89.12 101 ASP A C 1
ATOM 794 O O . ASP A 1 101 ? 9.334 -5.243 -11.752 1.00 89.12 101 ASP A O 1
ATOM 798 N N . ILE A 1 102 ? 9.356 -4.415 -13.834 1.00 83.12 102 ILE A N 1
ATOM 799 C CA . ILE A 1 102 ? 9.358 -5.728 -14.478 1.00 83.12 102 ILE A CA 1
ATOM 800 C C . ILE A 1 102 ? 10.812 -6.183 -14.599 1.00 83.12 102 ILE A C 1
ATOM 802 O O . ILE A 1 102 ? 11.602 -5.566 -15.312 1.00 83.12 102 ILE A O 1
ATOM 806 N N . LYS A 1 103 ? 11.175 -7.273 -13.916 1.00 70.56 103 LYS A N 1
ATOM 807 C CA . LYS A 1 103 ? 12.387 -8.007 -14.281 1.00 70.56 103 LYS A CA 1
ATOM 808 C C . LYS A 1 103 ? 12.122 -8.730 -15.601 1.00 70.56 103 LYS A C 1
ATOM 810 O O . LYS A 1 103 ? 11.171 -9.503 -15.692 1.00 70.56 103 LYS A O 1
ATOM 815 N N . ASN A 1 104 ? 12.944 -8.444 -16.606 1.00 59.59 104 ASN A N 1
ATOM 816 C CA . ASN A 1 104 ? 13.112 -9.339 -17.742 1.00 59.59 104 ASN A CA 1
ATOM 817 C C . ASN A 1 104 ? 14.106 -10.409 -17.276 1.00 59.59 104 ASN A C 1
ATOM 819 O O . ASN A 1 104 ? 15.308 -10.141 -17.278 1.00 59.59 104 ASN A O 1
ATOM 823 N N . ASP A 1 105 ? 13.596 -11.533 -16.777 1.00 51.66 105 ASP A N 1
ATOM 824 C CA . ASP A 1 105 ? 14.405 -12.741 -16.570 1.00 51.66 105 ASP A CA 1
ATOM 825 C C . ASP A 1 105 ? 14.620 -13.461 -17.913 1.00 51.66 105 ASP A C 1
ATOM 827 O O . ASP A 1 105 ? 13.668 -13.482 -18.733 1.00 51.66 105 ASP A O 1
#

Foldseek 3Di:
DDPVVVVVVVVVVVVVVPPDPPVVVVVVVVVVVVCPVDFDKDKDKDKFKDQPDPVVRVVRRVVVCCVPAPAWDDKAFDDWDFDADPNHTRMIMTIIIIIGTDDPD

Sequence (105 aa):
MDVLNYLLGYLGSVIYIISNSCLQSYLTDILIKKINIMSVLKVIEILGNSTESFEDAIQNVINEASKTVNHIKSVYVKDMQVTVVNNKISQYRVATKVTFDIKND

InterPro domains:
  IPR009923 Dodecin [PF07311] (40-102)
  IPR009923 Dodecin [PTHR39324] (38-104)
  IPR025543 Dodecin-like [G3DSA:3.30.1660.10] (37-105)
  IPR036694 Dodecin-like superfamily [SSF89807] (38-102)

Organism: NCBI:txid288019